Protein AF-A0A2T2YLB8-F1 (afdb_monomer_lite)

Structure (mmCIF, N/CA/C/O backbone):
data_AF-A0A2T2YLB8-F1
#
_entry.id   AF-A0A2T2YLB8-F1
#
loop_
_atom_site.group_PDB
_atom_site.id
_atom_site.type_symbol
_atom_site.label_atom_id
_atom_site.label_alt_id
_atom_site.label_comp_id
_atom_site.label_asym_id
_atom_site.label_entity_id
_atom_site.label_seq_id
_atom_site.pdbx_PDB_ins_code
_atom_site.Cartn_x
_atom_site.Cartn_y
_atom_site.Cartn_z
_atom_site.occupancy
_atom_site.B_iso_or_equiv
_atom_site.auth_seq_id
_atom_site.aut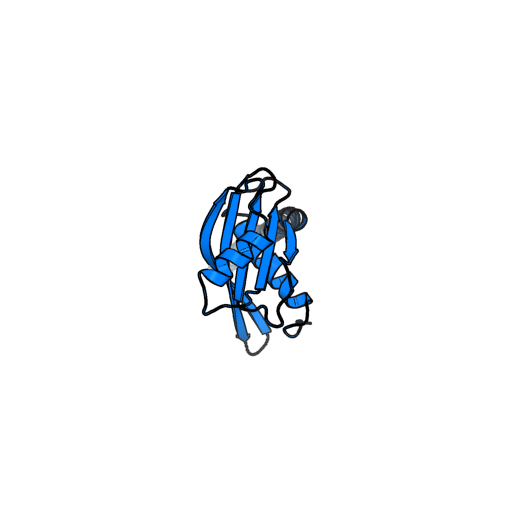h_comp_id
_atom_site.auth_asym_id
_atom_site.auth_atom_id
_atom_site.pdbx_PDB_model_num
ATOM 1 N N . MET A 1 1 ? -38.465 -4.482 36.520 1.00 57.56 1 MET A N 1
ATOM 2 C CA . MET A 1 1 ? -37.411 -3.930 37.393 1.00 57.56 1 MET A CA 1
ATOM 3 C C . MET A 1 1 ? -36.052 -4.389 36.884 1.00 57.56 1 MET A C 1
ATOM 5 O O . MET A 1 1 ? -35.267 -3.507 36.597 1.00 57.56 1 MET A O 1
ATOM 9 N N . ASP A 1 2 ? -35.839 -5.686 36.618 1.00 62.50 2 ASP A N 1
ATOM 10 C CA . ASP A 1 2 ? -34.621 -6.204 35.945 1.00 62.50 2 ASP A CA 1
ATOM 11 C C . ASP A 1 2 ? -34.284 -5.537 34.592 1.00 62.50 2 ASP A C 1
ATOM 13 O O . ASP A 1 2 ? -33.130 -5.213 34.322 1.00 62.50 2 ASP A O 1
ATOM 17 N N . ASP A 1 3 ? -35.285 -5.292 33.740 1.00 69.38 3 ASP A N 1
ATOM 18 C CA . ASP A 1 3 ? -35.047 -4.715 32.403 1.00 69.38 3 ASP A CA 1
ATOM 19 C C . ASP A 1 3 ? -34.476 -3.286 32.440 1.00 69.38 3 ASP A C 1
ATOM 21 O O . ASP A 1 3 ? -33.759 -2.877 31.534 1.00 69.38 3 ASP A O 1
ATOM 25 N N . ASP A 1 4 ? -34.782 -2.517 33.486 1.00 77.88 4 ASP A N 1
ATOM 26 C CA . ASP A 1 4 ? -34.350 -1.117 33.601 1.00 77.88 4 ASP A CA 1
ATOM 27 C C . ASP A 1 4 ? -32.891 -1.024 34.080 1.00 77.88 4 ASP A C 1
ATOM 29 O O . ASP A 1 4 ? -32.119 -0.177 33.635 1.00 77.88 4 ASP A O 1
ATOM 33 N N . GLU A 1 5 ? -32.483 -1.954 34.946 1.00 85.75 5 GLU A N 1
ATOM 34 C CA . GLU A 1 5 ? -31.109 -2.067 35.439 1.00 85.75 5 GLU A CA 1
ATOM 35 C C . GLU A 1 5 ? -30.167 -2.585 34.345 1.00 85.75 5 GLU A C 1
ATOM 37 O O . GLU A 1 5 ? -29.128 -1.982 34.082 1.00 85.75 5 GLU A O 1
ATOM 42 N N . THR A 1 6 ? -30.581 -3.626 33.621 1.00 87.38 6 THR A N 1
ATOM 43 C CA . THR A 1 6 ? -29.814 -4.169 32.488 1.00 87.38 6 THR A CA 1
ATOM 44 C C . THR A 1 6 ? -29.682 -3.176 31.328 1.00 87.38 6 THR A C 1
ATOM 46 O O . THR A 1 6 ? -28.609 -3.070 30.729 1.00 87.38 6 THR A O 1
ATOM 49 N N . MET A 1 7 ? -30.731 -2.402 31.019 1.00 91.38 7 MET A N 1
ATOM 50 C CA . MET A 1 7 ? -30.664 -1.353 29.994 1.00 91.38 7 MET A CA 1
ATOM 51 C C . MET A 1 7 ? -29.679 -0.241 30.380 1.00 91.38 7 MET A C 1
ATOM 53 O O . MET A 1 7 ? -28.941 0.255 29.527 1.00 91.38 7 MET A O 1
ATOM 57 N N . LYS A 1 8 ? -29.622 0.110 31.667 1.00 92.94 8 LYS A N 1
ATOM 58 C CA . LYS A 1 8 ? -28.693 1.112 32.190 1.00 92.94 8 LYS A CA 1
ATOM 59 C C . LYS A 1 8 ? -27.238 0.639 32.153 1.00 92.94 8 LYS A C 1
ATOM 61 O O . LYS A 1 8 ? -26.368 1.397 31.741 1.00 92.94 8 LYS A O 1
ATOM 66 N N . GLU A 1 9 ? -26.973 -0.622 32.495 1.00 93.75 9 GLU A N 1
ATOM 67 C CA . GLU A 1 9 ? -25.631 -1.206 32.361 1.00 93.75 9 GLU A CA 1
ATOM 68 C C . GLU A 1 9 ? -25.146 -1.211 30.903 1.00 93.75 9 GLU A C 1
ATOM 70 O O . GLU A 1 9 ? -23.988 -0.896 30.624 1.00 93.75 9 GLU A O 1
ATOM 75 N N . LEU A 1 10 ? -26.031 -1.527 29.952 1.00 94.06 10 LEU A N 1
ATOM 76 C CA . LEU A 1 10 ? -25.730 -1.447 28.519 1.00 94.06 10 LEU A CA 1
ATOM 77 C C . LEU A 1 10 ? -25.389 -0.018 28.085 1.00 94.06 10 LEU A C 1
ATOM 79 O O . LEU A 1 10 ? -24.432 0.176 27.332 1.00 94.06 10 LEU A O 1
ATOM 83 N N . GLU A 1 11 ? -26.147 0.974 28.552 1.00 94.88 11 GLU A N 1
ATOM 84 C CA . GLU A 1 11 ? -25.885 2.385 28.261 1.00 94.88 11 GLU A CA 1
ATOM 85 C C . GLU A 1 11 ? -24.530 2.833 28.827 1.00 94.88 11 GLU A C 1
ATOM 87 O O . GLU A 1 11 ? -23.737 3.427 28.095 1.00 94.88 11 GLU A O 1
ATOM 92 N N . ASP A 1 12 ? -24.204 2.445 30.063 1.00 95.75 12 ASP A N 1
ATOM 93 C CA . ASP A 1 12 ? -22.915 2.734 30.698 1.00 95.75 12 ASP A CA 1
ATOM 94 C C . ASP A 1 12 ? -21.742 2.094 29.926 1.00 95.75 12 ASP A C 1
ATOM 96 O O . ASP A 1 12 ? -20.717 2.743 29.685 1.00 95.75 12 ASP A O 1
ATOM 100 N N . ILE A 1 13 ? -21.894 0.844 29.463 1.00 96.31 13 ILE A N 1
ATOM 101 C CA . ILE A 1 13 ? -20.892 0.160 28.626 1.00 96.31 13 ILE A CA 1
ATOM 102 C C . ILE A 1 13 ? -20.697 0.902 27.302 1.00 96.31 13 ILE A C 1
ATOM 104 O O . ILE A 1 13 ? -19.558 1.122 26.880 1.00 96.31 13 ILE A O 1
ATOM 108 N N . ILE A 1 14 ? -21.786 1.291 26.634 1.00 95.25 14 ILE A N 1
ATOM 109 C CA . ILE A 1 14 ? -21.723 2.013 25.358 1.00 95.25 14 ILE A CA 1
ATOM 110 C C . ILE A 1 14 ? -21.069 3.380 25.560 1.00 95.25 14 ILE A C 1
ATOM 112 O O . ILE A 1 14 ? -20.179 3.744 24.791 1.00 95.25 14 ILE A O 1
ATOM 116 N N . GLN A 1 15 ? -21.461 4.121 26.596 1.00 96.31 15 GLN A N 1
ATOM 117 C CA . GLN A 1 15 ? -20.930 5.448 26.886 1.00 96.31 15 GLN A CA 1
ATOM 118 C C . GLN A 1 15 ? -19.439 5.403 27.237 1.00 96.31 15 GLN A C 1
ATOM 120 O O . GLN A 1 15 ? -18.691 6.300 26.845 1.00 96.31 15 GLN A O 1
ATOM 125 N N . PHE A 1 16 ? -18.986 4.340 27.904 1.00 96.31 16 PHE A N 1
ATOM 126 C CA . PHE A 1 16 ? -17.568 4.087 28.145 1.00 96.31 16 PHE A CA 1
ATOM 127 C C . PHE A 1 16 ? -16.810 3.700 26.863 1.00 96.31 16 PHE A C 1
ATOM 129 O O . PHE A 1 16 ? -15.729 4.227 26.595 1.00 96.31 16 PHE A O 1
ATOM 136 N N . ALA A 1 17 ? -17.356 2.789 26.054 1.00 97.44 17 ALA A N 1
ATOM 137 C CA . ALA A 1 17 ? -16.652 2.213 24.908 1.00 97.44 17 ALA A CA 1
ATOM 138 C C . ALA A 1 17 ? -16.634 3.125 23.668 1.00 97.44 17 ALA A C 1
ATOM 140 O O . ALA A 1 17 ? -15.642 3.151 22.937 1.00 97.44 17 ALA A O 1
ATOM 141 N N . ALA A 1 18 ? -17.698 3.894 23.424 1.00 96.81 18 ALA A N 1
ATOM 142 C CA . ALA A 1 18 ? -17.825 4.780 22.267 1.00 96.81 18 ALA A CA 1
ATOM 143 C C . ALA A 1 18 ? -16.639 5.754 22.084 1.00 96.81 18 ALA A C 1
ATOM 145 O O . ALA A 1 18 ? -16.067 5.775 20.986 1.00 96.81 18 ALA A O 1
ATOM 146 N N . PRO A 1 19 ? -16.199 6.524 23.105 1.00 96.69 19 PRO A N 1
ATOM 147 C CA . PRO A 1 19 ? -15.043 7.408 22.952 1.00 96.69 19 PRO A CA 1
ATOM 148 C C . PRO A 1 19 ? -13.740 6.636 22.699 1.00 96.69 19 PRO A C 1
ATOM 150 O O . PRO A 1 19 ? -12.915 7.091 21.906 1.00 96.69 19 PRO A O 1
ATOM 153 N N . LEU A 1 20 ? -13.567 5.450 23.297 1.00 97.31 20 LEU A N 1
ATOM 154 C CA . LEU A 1 20 ? -12.386 4.605 23.081 1.00 97.31 20 LEU A CA 1
ATOM 155 C C . LEU A 1 20 ? -12.307 4.102 21.635 1.00 97.31 20 LEU A C 1
ATOM 157 O O . LEU A 1 20 ? -11.237 4.134 21.026 1.00 97.31 20 LEU A O 1
ATOM 161 N N . PHE A 1 21 ? -13.437 3.690 21.053 1.00 96.44 21 PHE A N 1
ATOM 162 C CA . PHE A 1 21 ? -13.492 3.303 19.644 1.00 96.44 21 PHE A CA 1
ATOM 163 C C . PHE A 1 21 ? -13.183 4.476 18.715 1.00 96.44 21 PHE A C 1
ATOM 165 O O . PHE A 1 21 ? -12.401 4.307 17.780 1.00 96.44 21 PHE A O 1
ATOM 172 N N . SER A 1 22 ? -13.736 5.663 18.985 1.00 96.25 22 SER A N 1
ATOM 173 C CA . SER A 1 22 ? -13.428 6.862 18.195 1.00 96.25 22 SER A CA 1
ATOM 174 C C . SER A 1 22 ? -11.932 7.175 18.232 1.00 96.25 22 SER A C 1
ATOM 176 O O . SER A 1 22 ? -11.307 7.325 17.184 1.00 96.25 22 SER A O 1
ATOM 178 N N . GLN A 1 23 ? -11.331 7.177 19.426 1.00 97.12 23 GLN A N 1
ATOM 179 C CA . GLN A 1 23 ? -9.904 7.437 19.597 1.00 97.12 23 GLN A CA 1
ATOM 180 C C . GLN A 1 23 ? -9.034 6.398 18.878 1.00 97.12 23 GLN A C 1
ATOM 182 O O . GLN A 1 23 ? -8.042 6.754 18.236 1.00 97.12 23 GLN A O 1
ATOM 187 N N . ALA A 1 24 ? -9.398 5.116 18.954 1.00 96.19 24 ALA A N 1
ATOM 188 C CA . ALA A 1 24 ? -8.678 4.047 18.268 1.00 96.19 24 ALA A CA 1
ATOM 189 C C . ALA A 1 24 ? -8.755 4.196 16.740 1.00 96.19 24 ALA A C 1
ATOM 191 O O . ALA A 1 24 ? -7.747 4.025 16.050 1.00 96.19 24 ALA A O 1
ATOM 192 N N . VAL A 1 25 ? -9.926 4.559 16.207 1.00 96.44 25 VAL A N 1
ATOM 193 C CA . VAL A 1 25 ? -10.117 4.835 14.776 1.00 96.44 25 VAL A CA 1
ATOM 194 C C . VAL A 1 25 ? -9.270 6.024 14.332 1.00 96.44 25 VAL A C 1
ATOM 196 O O . VAL A 1 25 ? -8.596 5.934 13.306 1.00 96.44 25 VAL A O 1
ATOM 199 N N . ASP A 1 26 ? -9.262 7.116 15.093 1.00 96.56 26 ASP A N 1
ATOM 200 C CA . ASP A 1 26 ? -8.497 8.314 14.742 1.00 96.56 26 ASP A CA 1
ATOM 201 C C . ASP A 1 26 ? -6.987 8.066 14.812 1.00 96.56 26 ASP A C 1
ATOM 203 O O . ASP A 1 26 ? -6.270 8.377 13.860 1.00 96.56 26 ASP A O 1
ATOM 207 N N . THR A 1 27 ? -6.520 7.358 15.842 1.00 96.12 27 THR A N 1
ATOM 208 C CA . THR A 1 27 ? -5.127 6.887 15.929 1.00 96.12 27 THR A CA 1
ATOM 209 C C . THR A 1 27 ? -4.762 6.012 14.723 1.00 96.12 27 THR A C 1
ATOM 211 O O . THR A 1 27 ? -3.709 6.177 14.105 1.00 96.12 27 THR A O 1
ATOM 214 N N . GLY A 1 28 ? -5.654 5.098 14.329 1.00 93.50 28 GLY A N 1
ATOM 215 C CA . GLY A 1 28 ? -5.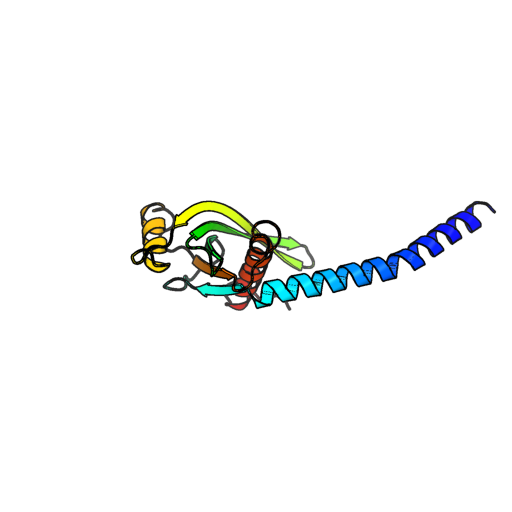473 4.257 13.146 1.00 93.50 28 GLY A CA 1
ATOM 216 C C . GLY A 1 28 ? -5.358 5.066 11.850 1.00 93.50 28 GLY A C 1
ATOM 217 O O . GLY A 1 28 ? -4.500 4.765 11.015 1.00 93.50 28 GLY A O 1
ATOM 218 N N . LYS A 1 29 ? -6.170 6.121 11.687 1.00 94.44 29 LYS A N 1
ATOM 219 C CA . LYS A 1 29 ? -6.072 7.050 10.547 1.00 94.44 29 LYS A CA 1
ATOM 220 C C . LYS A 1 29 ? -4.732 7.778 10.537 1.00 94.44 29 LYS A C 1
ATOM 222 O O . LYS A 1 29 ? -4.130 7.906 9.476 1.00 94.44 29 LYS A O 1
ATOM 227 N N . GLU A 1 30 ? -4.241 8.233 11.685 1.00 95.62 30 GLU A N 1
ATOM 228 C CA . GLU A 1 30 ? -2.944 8.912 11.779 1.00 95.62 30 GLU A CA 1
ATOM 229 C C . GLU A 1 30 ? -1.779 7.997 11.393 1.00 95.62 30 GLU A C 1
ATOM 231 O O . GLU A 1 30 ? -0.912 8.398 10.608 1.00 95.62 30 GLU A O 1
ATOM 236 N N . ILE A 1 31 ? -1.783 6.751 11.879 1.00 93.25 31 ILE A N 1
ATOM 237 C CA . ILE A 1 31 ? -0.794 5.732 11.503 1.00 93.25 31 ILE A CA 1
ATOM 238 C C . ILE A 1 31 ? -0.862 5.475 9.994 1.00 93.25 31 ILE A C 1
ATOM 240 O O . ILE A 1 31 ? 0.163 5.542 9.313 1.00 93.25 31 ILE A O 1
ATOM 244 N N . TYR A 1 32 ? -2.065 5.252 9.455 1.00 94.25 32 TYR A N 1
ATOM 245 C CA . TYR A 1 32 ? -2.282 5.060 8.020 1.00 94.25 32 TYR A CA 1
ATOM 246 C C . TYR A 1 32 ? -1.726 6.236 7.203 1.00 94.25 32 TYR A C 1
ATOM 248 O O . TYR A 1 32 ? -0.915 6.030 6.301 1.00 94.25 32 TYR A O 1
ATOM 256 N N . ASN A 1 33 ? -2.107 7.469 7.550 1.00 94.62 33 ASN A N 1
ATOM 257 C CA . ASN A 1 33 ? -1.683 8.690 6.860 1.00 94.62 33 ASN A CA 1
ATOM 258 C C . ASN A 1 33 ? -0.166 8.884 6.940 1.00 94.62 33 ASN A C 1
ATOM 260 O O . ASN A 1 33 ? 0.456 9.437 6.035 1.00 94.62 33 ASN A O 1
ATOM 264 N N . THR A 1 34 ? 0.452 8.457 8.037 1.00 95.88 34 THR A N 1
ATOM 265 C CA . THR A 1 34 ? 1.904 8.510 8.198 1.00 95.88 34 THR A CA 1
ATOM 266 C C . THR A 1 34 ? 2.599 7.561 7.236 1.00 95.88 34 THR A C 1
ATOM 268 O O . THR A 1 34 ? 3.543 7.983 6.575 1.00 95.88 34 THR A O 1
ATOM 271 N N . VAL A 1 35 ? 2.123 6.324 7.086 1.00 95.94 35 VAL A N 1
ATOM 272 C CA . VAL A 1 35 ? 2.697 5.394 6.102 1.00 95.94 35 VAL A CA 1
ATOM 273 C C . VAL A 1 35 ? 2.430 5.874 4.676 1.00 95.94 35 VAL A C 1
ATOM 275 O O . VAL A 1 35 ? 3.367 5.936 3.886 1.00 95.94 35 VAL A O 1
ATOM 278 N N . GLU A 1 36 ? 1.193 6.275 4.358 1.00 95.75 36 GLU A N 1
ATOM 279 C CA . GLU A 1 36 ? 0.797 6.740 3.018 1.00 95.75 36 GLU A CA 1
ATOM 280 C C . GLU A 1 36 ? 1.671 7.907 2.534 1.00 95.75 36 GLU A C 1
ATOM 282 O O . GLU A 1 36 ? 2.131 7.887 1.398 1.00 95.75 36 GLU A O 1
ATOM 287 N N . ARG A 1 37 ? 1.998 8.869 3.410 1.00 96.31 37 ARG A N 1
ATOM 288 C CA . ARG A 1 37 ? 2.888 10.003 3.088 1.00 96.31 37 ARG A CA 1
ATOM 289 C C . ARG A 1 37 ? 4.320 9.608 2.718 1.00 96.31 37 ARG A C 1
ATOM 291 O O . ARG A 1 37 ? 5.027 10.410 2.118 1.00 96.31 37 ARG A O 1
ATOM 298 N N . HIS A 1 38 ? 4.756 8.404 3.081 1.00 96.31 38 HIS A N 1
ATOM 299 C CA . HIS A 1 38 ? 6.079 7.880 2.742 1.00 96.31 38 HIS A CA 1
ATOM 300 C C . HIS A 1 38 ? 6.048 6.884 1.577 1.00 96.31 38 HIS A C 1
ATOM 302 O O . HIS A 1 38 ? 7.089 6.302 1.264 1.00 96.31 38 HIS A O 1
ATOM 308 N N . LEU A 1 39 ? 4.887 6.665 0.952 1.00 96.31 39 LEU A N 1
ATOM 309 C CA . LEU A 1 39 ? 4.771 5.893 -0.279 1.00 96.31 39 LEU A C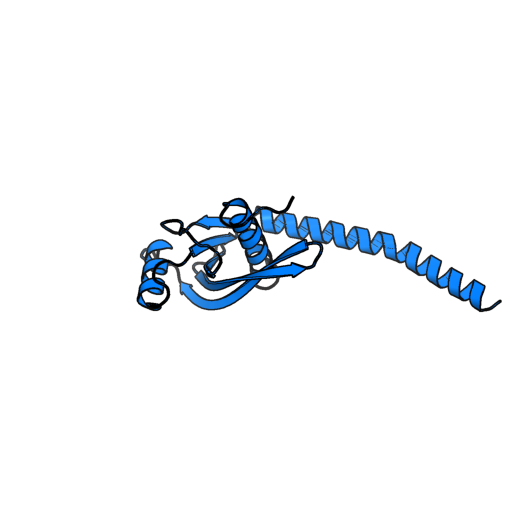A 1
ATOM 310 C C . LEU A 1 39 ? 4.735 6.843 -1.473 1.00 96.31 39 LEU A C 1
ATOM 312 O O . LEU A 1 39 ? 3.892 7.733 -1.554 1.00 96.31 39 LEU A O 1
ATOM 316 N N . GLU A 1 40 ? 5.630 6.624 -2.427 1.00 95.44 40 GLU A N 1
ATOM 317 C CA . GLU A 1 40 ? 5.667 7.371 -3.681 1.00 95.44 40 GLU A CA 1
ATOM 318 C C . GLU A 1 40 ? 5.240 6.472 -4.837 1.00 95.44 40 GLU A C 1
ATOM 320 O O . GLU A 1 40 ? 5.779 5.377 -4.986 1.00 95.44 40 GLU A O 1
ATOM 325 N N . ILE A 1 41 ? 4.287 6.935 -5.650 1.00 94.19 41 ILE A N 1
ATOM 326 C CA . ILE A 1 41 ? 3.829 6.223 -6.848 1.00 94.19 41 ILE A CA 1
ATOM 327 C C . ILE A 1 41 ? 4.511 6.807 -8.081 1.00 94.19 41 ILE A C 1
ATOM 329 O O . ILE A 1 41 ? 4.433 8.008 -8.329 1.00 94.19 41 ILE A O 1
ATOM 333 N N . ILE A 1 42 ? 5.122 5.936 -8.880 1.00 91.81 42 ILE A N 1
ATOM 334 C CA . ILE A 1 42 ? 5.852 6.280 -10.096 1.00 91.81 42 ILE A CA 1
ATOM 335 C C . ILE A 1 42 ? 5.276 5.450 -11.255 1.00 91.81 42 ILE A C 1
ATOM 337 O O . ILE A 1 42 ? 5.320 4.217 -11.203 1.00 91.81 42 ILE A O 1
ATOM 341 N N . PRO A 1 43 ? 4.717 6.070 -12.309 1.00 89.81 43 PRO A N 1
ATOM 342 C CA . PRO A 1 43 ? 4.326 5.341 -13.511 1.00 89.81 43 PRO A CA 1
ATOM 343 C C . PRO A 1 43 ? 5.571 4.826 -14.245 1.00 89.81 43 PRO A C 1
ATOM 345 O O . PRO A 1 43 ? 6.541 5.560 -14.426 1.00 89.81 43 PRO A O 1
ATOM 348 N N . VAL A 1 44 ? 5.547 3.565 -14.684 1.00 87.88 44 VAL A N 1
ATOM 349 C CA . VAL A 1 44 ? 6.682 2.937 -15.377 1.00 87.88 44 VAL A CA 1
ATOM 350 C C . VAL A 1 44 ? 6.448 2.931 -16.885 1.00 87.88 44 VAL A C 1
ATOM 352 O O . VAL A 1 44 ? 5.565 2.230 -17.403 1.00 87.88 44 VAL A O 1
ATOM 355 N N . GLY A 1 45 ? 7.300 3.660 -17.606 1.00 79.19 45 GLY A N 1
ATOM 356 C CA . GLY A 1 45 ? 7.245 3.792 -19.060 1.00 79.19 45 GLY A CA 1
ATOM 357 C C . GLY A 1 45 ? 6.024 4.580 -19.541 1.00 79.19 45 GLY A C 1
ATOM 358 O O . GLY A 1 45 ? 5.592 5.537 -18.906 1.00 79.19 45 GLY A O 1
ATOM 359 N N . ILE A 1 46 ? 5.471 4.185 -20.691 1.00 73.88 46 ILE A N 1
ATOM 360 C CA . ILE A 1 46 ? 4.306 4.859 -21.277 1.00 73.88 46 ILE A CA 1
ATOM 361 C C . ILE A 1 46 ? 3.043 4.476 -20.501 1.00 73.88 46 ILE A C 1
ATOM 363 O O . ILE A 1 46 ? 2.773 3.291 -20.279 1.00 73.88 46 ILE A O 1
ATOM 367 N N . THR A 1 47 ? 2.264 5.490 -20.136 1.00 68.25 47 THR A N 1
ATOM 368 C CA . THR A 1 47 ? 0.945 5.358 -19.518 1.00 68.25 47 THR A CA 1
ATOM 369 C C . THR A 1 47 ? -0.045 4.736 -20.515 1.00 68.25 47 THR A C 1
ATOM 371 O O . THR A 1 47 ? -0.294 5.332 -21.565 1.00 68.25 47 THR A O 1
ATOM 374 N N . PRO A 1 48 ? -0.610 3.546 -20.245 1.00 69.50 48 PRO A N 1
ATOM 375 C CA . PRO A 1 48 ? -1.598 2.936 -21.132 1.00 69.50 48 PRO A CA 1
ATOM 376 C C . PRO A 1 48 ? -2.956 3.645 -21.072 1.00 69.50 48 PRO A C 1
ATOM 378 O O . PRO A 1 48 ? -3.250 4.399 -20.153 1.00 69.50 48 PRO A O 1
ATOM 381 N N . ILE A 1 49 ? -3.807 3.348 -22.057 1.00 69.75 49 ILE A N 1
ATOM 382 C CA . ILE A 1 49 ? -5.178 3.879 -22.172 1.00 69.75 49 ILE A CA 1
ATOM 383 C C . ILE A 1 49 ? -6.123 3.228 -21.133 1.00 69.75 49 ILE A C 1
ATOM 385 O O . ILE A 1 49 ? -7.193 3.751 -20.841 1.00 69.75 49 ILE A O 1
ATOM 389 N N . TYR A 1 50 ? -5.727 2.088 -20.555 1.00 77.44 50 TYR A N 1
ATOM 390 C CA . TYR A 1 50 ? -6.511 1.302 -19.602 1.00 77.44 50 TYR A CA 1
ATOM 391 C C . TYR A 1 50 ? -5.676 0.923 -18.379 1.00 77.44 50 TYR A C 1
ATOM 393 O O . TYR A 1 50 ? -4.528 0.505 -18.523 1.00 77.44 50 TYR A O 1
ATOM 401 N N . PHE A 1 51 ? -6.269 1.026 -17.185 1.00 84.75 51 PHE A N 1
ATOM 402 C CA . PHE A 1 51 ? -5.560 0.837 -15.914 1.00 84.75 51 PHE A CA 1
ATOM 403 C C . PHE A 1 51 ? -6.113 -0.273 -15.021 1.00 84.75 51 PHE A C 1
ATOM 405 O O . PHE A 1 51 ? -5.581 -0.463 -13.927 1.00 84.75 51 PHE A O 1
ATOM 412 N N . ASN A 1 52 ? -7.168 -0.994 -15.416 1.00 86.19 52 ASN A N 1
ATOM 413 C CA . ASN A 1 52 ? -7.823 -1.910 -14.474 1.00 86.19 52 ASN A CA 1
ATOM 414 C C . ASN A 1 52 ? -7.035 -3.199 -14.239 1.00 86.19 52 ASN A C 1
ATOM 416 O O . ASN A 1 52 ? -7.412 -3.968 -13.367 1.00 86.19 52 ASN A O 1
ATOM 420 N N . GLU A 1 53 ? -5.979 -3.475 -14.991 1.00 88.56 53 GLU A N 1
ATOM 421 C CA . GLU A 1 53 ? -5.074 -4.584 -14.704 1.00 88.56 53 GLU A CA 1
ATOM 422 C C . GLU A 1 53 ? -3.668 -4.279 -15.205 1.00 88.56 53 GLU A C 1
ATOM 424 O O . GLU A 1 53 ? -3.473 -3.511 -16.151 1.00 88.56 53 GLU A O 1
ATOM 429 N N . GLY A 1 54 ? -2.689 -4.878 -14.537 1.00 90.81 54 GLY A N 1
ATOM 430 C CA . GLY A 1 54 ? -1.285 -4.724 -14.871 1.00 90.81 54 GLY A CA 1
ATOM 431 C C . GLY A 1 54 ? -0.370 -5.097 -13.722 1.00 90.81 54 GLY A C 1
ATOM 432 O O . GLY A 1 54 ? -0.670 -6.014 -12.961 1.00 90.81 54 GLY A O 1
ATOM 433 N N . TYR A 1 55 ? 0.764 -4.414 -13.615 1.00 92.50 55 TYR A N 1
ATOM 434 C CA . TYR A 1 55 ? 1.806 -4.748 -12.653 1.00 92.50 55 TYR A CA 1
ATOM 435 C C . TYR A 1 55 ? 2.002 -3.645 -11.616 1.00 92.50 55 TYR A C 1
ATOM 437 O O . TYR A 1 55 ? 2.101 -2.461 -11.934 1.00 92.50 55 TYR A O 1
ATOM 445 N N . LEU A 1 56 ? 2.088 -4.061 -10.361 1.00 94.75 56 LEU A N 1
ATOM 446 C CA . LEU A 1 56 ? 2.488 -3.242 -9.234 1.00 94.75 56 LEU A CA 1
ATOM 447 C C . LEU A 1 56 ? 3.876 -3.709 -8.797 1.00 94.75 56 LEU A C 1
ATOM 449 O O . LEU A 1 56 ? 4.044 -4.841 -8.341 1.00 94.75 56 LEU A O 1
ATOM 453 N N . PHE A 1 57 ? 4.866 -2.836 -8.940 1.00 95.00 57 PHE A N 1
ATOM 454 C CA . PHE A 1 57 ? 6.196 -3.035 -8.382 1.00 95.00 57 PHE A CA 1
ATOM 455 C C . PHE A 1 57 ? 6.227 -2.407 -6.993 1.00 95.00 57 PHE A C 1
ATOM 457 O O . PHE A 1 57 ? 5.963 -1.219 -6.845 1.00 95.00 57 PHE A O 1
ATOM 464 N N . LEU A 1 58 ? 6.515 -3.203 -5.968 1.00 95.62 58 LEU A N 1
ATOM 465 C CA . LEU A 1 58 ? 6.634 -2.737 -4.593 1.00 95.62 58 LEU A CA 1
ATOM 466 C C . LEU A 1 58 ? 8.072 -2.808 -4.125 1.00 95.62 58 LEU A C 1
ATOM 468 O O . LEU A 1 58 ? 8.718 -3.855 -4.210 1.00 95.62 58 LEU A O 1
ATOM 472 N N . GLU A 1 59 ? 8.549 -1.683 -3.611 1.00 93.50 59 GLU A N 1
ATOM 473 C CA . GLU A 1 59 ? 9.953 -1.501 -3.290 1.00 93.50 59 GLU A CA 1
ATOM 474 C C . GLU A 1 59 ? 10.117 -0.792 -1.958 1.00 93.50 59 GLU A C 1
ATOM 476 O O . GLU A 1 59 ? 9.465 0.209 -1.671 1.00 93.50 59 GLU A O 1
ATOM 481 N N . GLU A 1 60 ? 11.059 -1.276 -1.162 1.00 93.31 60 GLU A N 1
ATOM 482 C CA . GLU A 1 60 ? 11.570 -0.539 -0.016 1.00 93.31 60 GLU A CA 1
ATOM 483 C C . GLU A 1 60 ? 12.872 0.147 -0.422 1.00 93.31 60 GLU A C 1
ATOM 485 O O . GLU A 1 60 ? 13.745 -0.489 -1.014 1.00 93.31 60 GLU A O 1
ATOM 490 N N . PHE A 1 61 ? 13.032 1.434 -0.108 1.00 87.62 61 PHE A N 1
ATOM 491 C CA . PHE A 1 61 ? 14.175 2.229 -0.579 1.00 87.62 61 PHE A CA 1
ATOM 492 C C . PHE A 1 61 ? 15.550 1.653 -0.175 1.00 87.62 61 PHE A C 1
ATOM 494 O O . PHE A 1 61 ? 16.511 1.751 -0.928 1.00 87.62 61 PHE A O 1
ATOM 501 N N . TRP A 1 62 ? 15.644 1.020 0.996 1.00 85.75 62 TRP A N 1
ATOM 502 C CA . TRP A 1 62 ? 16.859 0.357 1.518 1.00 85.75 62 TRP A CA 1
ATOM 503 C C . TRP A 1 62 ? 17.031 -1.080 1.049 1.00 85.75 62 TRP A C 1
ATOM 505 O O . TRP A 1 62 ? 18.117 -1.635 1.203 1.00 85.75 62 TRP A O 1
ATOM 515 N N . SER A 1 63 ? 15.970 -1.711 0.555 1.00 85.81 63 SER A N 1
ATOM 516 C CA . SER A 1 63 ? 16.085 -3.051 -0.002 1.00 85.81 63 SER A CA 1
ATOM 517 C C . SER A 1 63 ? 16.683 -2.952 -1.400 1.00 85.81 63 SER A C 1
ATOM 519 O O . SER A 1 63 ? 16.484 -1.964 -2.093 1.00 85.81 63 SER A O 1
ATOM 521 N N . GLN A 1 64 ? 17.389 -3.973 -1.865 1.00 85.19 64 GLN A N 1
ATOM 522 C CA . GLN A 1 64 ? 17.722 -4.098 -3.286 1.00 85.19 64 GLN A CA 1
ATOM 523 C C . GLN A 1 64 ? 16.727 -5.018 -3.989 1.00 85.19 64 GLN A C 1
ATOM 525 O O . GLN A 1 64 ? 17.083 -5.665 -4.957 1.00 85.19 64 GLN A O 1
ATOM 530 N N . GLU A 1 65 ? 15.488 -5.107 -3.514 1.00 91.25 65 GLU A N 1
ATOM 531 C CA . GLU A 1 65 ? 14.480 -6.002 -4.079 1.00 91.25 65 GLU A CA 1
ATOM 532 C C . GLU A 1 65 ? 13.283 -5.229 -4.626 1.00 91.25 65 GLU A C 1
ATOM 534 O O . GLU A 1 65 ? 12.819 -4.258 -4.023 1.00 91.25 65 GLU A O 1
ATOM 539 N N . THR A 1 66 ? 12.773 -5.712 -5.754 1.00 92.69 66 THR A N 1
ATOM 540 C CA . THR A 1 66 ? 11.505 -5.300 -6.343 1.00 92.69 66 THR A CA 1
ATOM 541 C C . THR A 1 66 ? 10.559 -6.485 -6.279 1.00 92.69 66 THR A C 1
ATOM 543 O O . THR A 1 66 ? 10.798 -7.523 -6.900 1.00 92.69 66 THR A O 1
ATOM 546 N N . LYS A 1 67 ? 9.477 -6.340 -5.518 1.00 95.06 67 LYS A N 1
ATOM 547 C CA . LYS A 1 67 ? 8.415 -7.344 -5.447 1.00 95.06 67 LYS A CA 1
ATOM 548 C C . LYS A 1 67 ? 7.383 -7.036 -6.519 1.00 95.06 67 LYS A C 1
ATOM 550 O O . LYS A 1 67 ? 6.829 -5.940 -6.555 1.00 95.06 67 LYS A O 1
ATOM 555 N N . ILE A 1 68 ? 7.137 -7.997 -7.393 1.00 94.38 68 ILE A N 1
ATOM 556 C CA . ILE A 1 68 ? 6.275 -7.846 -8.559 1.00 94.38 68 ILE A CA 1
ATOM 557 C C . ILE A 1 68 ? 4.932 -8.485 -8.247 1.00 94.38 68 ILE A C 1
ATOM 559 O O . ILE A 1 68 ? 4.852 -9.671 -7.928 1.00 94.38 68 ILE A O 1
ATOM 563 N N . TYR A 1 69 ? 3.873 -7.698 -8.377 1.00 95.00 69 TYR A N 1
ATOM 564 C CA . TYR A 1 69 ? 2.504 -8.164 -8.245 1.00 95.00 69 TYR A CA 1
ATOM 565 C C . TYR A 1 69 ? 1.756 -7.931 -9.548 1.00 95.00 69 TYR A C 1
ATOM 567 O O . TYR A 1 69 ? 1.812 -6.839 -10.107 1.00 95.00 69 TYR A O 1
ATOM 575 N N . PHE A 1 70 ? 0.993 -8.920 -9.998 1.00 92.88 70 PHE A N 1
ATOM 576 C CA . PHE A 1 70 ? -0.121 -8.651 -10.898 1.00 92.88 70 PHE A CA 1
ATOM 577 C C . PHE A 1 70 ? -1.240 -8.011 -10.086 1.00 92.88 70 PHE A C 1
ATOM 579 O O . PHE A 1 70 ? -1.529 -8.479 -8.983 1.00 92.88 70 PHE A O 1
ATOM 586 N N . TYR A 1 71 ? -1.883 -6.973 -10.608 1.00 93.38 71 TYR A N 1
ATOM 587 C CA . TYR A 1 71 ? -3.061 -6.388 -9.991 1.00 93.38 71 TYR A CA 1
ATOM 588 C C . TYR A 1 71 ? -4.251 -6.376 -10.943 1.00 93.38 71 TYR A C 1
ATOM 590 O O . TYR A 1 71 ? -4.099 -6.256 -12.157 1.00 93.38 71 TYR A O 1
ATOM 598 N N . LYS A 1 72 ? -5.449 -6.442 -10.358 1.00 91.44 72 LYS A N 1
ATOM 599 C CA . LYS A 1 72 ? -6.722 -6.276 -11.055 1.00 91.44 72 LYS A CA 1
ATOM 600 C C . LYS A 1 72 ? -7.689 -5.446 -10.218 1.00 91.44 72 LYS A C 1
ATOM 602 O O . LYS A 1 72 ? -7.980 -5.779 -9.069 1.00 91.44 72 LYS A O 1
ATOM 607 N N . ILE A 1 73 ? -8.187 -4.362 -10.794 1.00 89.69 73 ILE A N 1
ATOM 608 C CA . ILE A 1 73 ? -9.217 -3.501 -10.225 1.00 89.69 73 ILE A CA 1
ATOM 609 C C . ILE A 1 73 ? -10.566 -4.178 -10.421 1.00 89.69 73 ILE A C 1
ATOM 611 O O . ILE A 1 73 ? -10.935 -4.566 -11.528 1.00 89.69 73 ILE A O 1
ATOM 615 N N . THR A 1 74 ? -11.310 -4.307 -9.331 1.00 86.38 74 THR A N 1
ATOM 616 C CA . THR A 1 74 ? -12.681 -4.815 -9.344 1.00 86.38 74 THR A CA 1
ATOM 617 C C . THR A 1 74 ? -13.620 -3.673 -9.006 1.00 86.38 74 THR A C 1
ATOM 619 O O . THR A 1 74 ? -13.413 -2.968 -8.019 1.00 86.38 74 THR A O 1
ATOM 622 N N . ILE A 1 75 ? -14.640 -3.475 -9.834 1.00 79.81 75 ILE A N 1
ATOM 623 C CA . ILE A 1 75 ? -15.652 -2.442 -9.627 1.00 79.81 75 ILE A CA 1
ATOM 624 C C . ILE A 1 75 ? -16.900 -3.122 -9.077 1.00 79.81 75 ILE A C 1
ATOM 626 O O . ILE A 1 75 ? -17.499 -3.958 -9.750 1.00 79.81 75 ILE A O 1
ATOM 630 N N . PHE A 1 76 ? -17.296 -2.741 -7.870 1.00 73.50 76 PHE A N 1
ATOM 631 C CA . PHE A 1 76 ? -18.541 -3.165 -7.249 1.00 73.50 76 PHE A CA 1
ATOM 632 C C . PHE A 1 76 ? -19.521 -1.997 -7.300 1.00 73.50 76 PHE A C 1
ATOM 634 O O . PHE A 1 76 ? -19.205 -0.900 -6.842 1.00 73.50 76 PHE A O 1
ATOM 641 N N . LYS A 1 77 ? -20.705 -2.221 -7.869 1.00 63.16 77 LYS A N 1
ATOM 642 C CA . LYS A 1 77 ? -21.799 -1.248 -7.836 1.00 63.16 77 LYS A CA 1
ATOM 643 C C . LYS A 1 77 ? -22.817 -1.694 -6.797 1.00 63.16 77 LYS A C 1
ATOM 645 O O . LYS A 1 77 ? -23.374 -2.780 -6.922 1.00 63.16 77 LYS A O 1
ATOM 650 N N . ASN A 1 78 ? -23.048 -0.858 -5.795 1.00 61.81 78 ASN A N 1
ATOM 651 C CA . ASN A 1 78 ? -24.255 -0.894 -4.979 1.00 61.81 78 ASN A CA 1
ATOM 652 C C . ASN A 1 78 ? -25.223 0.187 -5.500 1.00 61.81 78 ASN A C 1
ATOM 654 O O . ASN A 1 78 ? -24.796 1.114 -6.185 1.00 61.81 78 ASN A O 1
ATOM 658 N N . ASN A 1 79 ? -26.511 0.099 -5.163 1.00 64.31 79 ASN A N 1
ATOM 659 C CA . ASN A 1 79 ? -27.545 1.060 -5.574 1.00 64.31 79 ASN A CA 1
ATOM 660 C C . ASN A 1 79 ? -27.261 2.507 -5.125 1.00 64.31 79 ASN A C 1
ATOM 662 O O . ASN A 1 79 ? -27.877 3.428 -5.650 1.00 64.31 79 ASN A O 1
ATOM 666 N N . TYR A 1 80 ? -26.338 2.694 -4.176 1.00 59.09 80 TYR A N 1
ATOM 667 C CA . TYR A 1 80 ? -25.977 3.992 -3.606 1.00 59.09 80 TYR A CA 1
ATOM 668 C C . TYR A 1 80 ? -24.514 4.397 -3.854 1.00 59.09 80 TYR A C 1
ATOM 670 O O . TYR A 1 80 ? -24.234 5.587 -3.897 1.00 59.09 80 TYR A O 1
ATOM 678 N N . GLU A 1 81 ? -23.584 3.448 -4.054 1.00 55.47 81 GLU A N 1
ATOM 679 C CA . GLU A 1 81 ? -22.143 3.741 -4.160 1.00 55.47 81 GLU A CA 1
ATOM 680 C C . GLU A 1 81 ? -21.401 2.783 -5.109 1.00 55.47 81 GLU A C 1
ATOM 682 O O . GLU A 1 81 ? -21.688 1.582 -5.178 1.00 55.47 81 GLU A O 1
ATOM 687 N N . GLN A 1 82 ? -20.396 3.312 -5.818 1.00 65.31 82 GLN A N 1
ATOM 688 C CA . GLN A 1 82 ? -19.444 2.529 -6.605 1.00 65.31 82 GLN A CA 1
ATOM 689 C C . GLN A 1 82 ? -18.140 2.352 -5.815 1.00 65.31 82 GLN A C 1
ATOM 691 O O . GLN A 1 82 ? -17.347 3.286 -5.680 1.00 65.31 82 GLN A O 1
ATOM 696 N N . TYR A 1 83 ? -17.888 1.132 -5.336 1.00 70.44 83 TYR A N 1
ATOM 697 C CA . TYR A 1 83 ? -16.649 0.771 -4.648 1.00 70.44 83 TYR A CA 1
ATOM 698 C C . TYR A 1 83 ? -15.635 0.171 -5.617 1.00 70.44 83 TYR A C 1
ATOM 700 O O . TYR A 1 83 ? -15.971 -0.617 -6.505 1.00 70.44 83 TYR A O 1
ATOM 708 N N . ARG A 1 84 ? -14.360 0.510 -5.415 1.00 78.62 84 ARG A N 1
ATOM 709 C CA . ARG A 1 84 ? -13.242 -0.053 -6.176 1.00 78.62 84 ARG A CA 1
ATOM 710 C C . ARG A 1 84 ? -12.358 -0.878 -5.256 1.00 78.62 84 ARG A C 1
ATOM 712 O O . ARG A 1 84 ? -11.759 -0.353 -4.322 1.00 78.62 84 ARG A O 1
ATOM 719 N N . GLY A 1 85 ? -12.282 -2.172 -5.535 1.00 86.31 85 GLY A N 1
ATOM 720 C CA . GLY A 1 85 ? -11.323 -3.080 -4.924 1.00 86.31 85 GLY A CA 1
ATOM 721 C C . GLY A 1 85 ? -10.099 -3.264 -5.814 1.00 86.31 85 GLY A C 1
ATOM 722 O O . GLY A 1 85 ? -10.153 -3.043 -7.023 1.00 86.31 85 GLY A O 1
ATOM 723 N N . ILE A 1 86 ? -9.004 -3.725 -5.220 1.00 92.38 86 ILE A N 1
ATOM 724 C CA . ILE A 1 86 ? -7.825 -4.191 -5.946 1.00 92.38 86 ILE A CA 1
ATOM 725 C C . ILE A 1 86 ? -7.462 -5.581 -5.443 1.00 92.38 86 ILE A C 1
ATOM 727 O O . ILE A 1 86 ? -7.238 -5.794 -4.250 1.00 92.38 86 ILE A O 1
ATOM 731 N N . HIS A 1 87 ? -7.420 -6.534 -6.363 1.00 93.75 87 HIS A N 1
ATOM 732 C CA . HIS A 1 87 ? -6.826 -7.834 -6.122 1.00 93.75 87 HIS A CA 1
ATOM 733 C C . HIS A 1 87 ? -5.374 -7.797 -6.583 1.00 93.75 87 HIS A C 1
ATOM 735 O O . HIS A 1 87 ? -5.070 -7.180 -7.603 1.00 93.75 87 HIS A O 1
ATOM 741 N N . THR A 1 88 ? -4.484 -8.448 -5.840 1.00 94.06 88 THR A N 1
ATOM 742 C CA . THR A 1 88 ? -3.074 -8.558 -6.213 1.00 94.06 88 THR A CA 1
ATOM 743 C C . THR A 1 88 ? -2.594 -9.983 -6.024 1.00 94.06 88 THR A C 1
ATOM 745 O O . THR A 1 88 ? -2.832 -10.559 -4.961 1.00 94.06 88 THR A O 1
ATOM 748 N N . GLN A 1 89 ? -1.825 -10.485 -6.976 1.00 94.88 89 GLN A N 1
ATOM 749 C CA . GLN A 1 89 ? -1.136 -11.762 -6.889 1.00 94.88 89 GLN A CA 1
ATOM 750 C C . GLN A 1 89 ? 0.366 -11.511 -6.963 1.00 94.88 89 GLN A C 1
ATOM 752 O O . GLN A 1 89 ? 0.831 -10.858 -7.894 1.00 94.88 89 GLN A O 1
ATOM 757 N N . HIS A 1 90 ? 1.117 -12.005 -5.977 1.00 95.06 90 HIS A N 1
ATOM 758 C CA . HIS A 1 90 ? 2.578 -11.977 -6.035 1.00 95.06 90 HIS A CA 1
ATOM 759 C C . HIS A 1 90 ? 3.049 -12.882 -7.177 1.00 95.06 90 HIS A C 1
ATOM 761 O O . HIS A 1 90 ? 2.579 -14.014 -7.291 1.00 95.06 90 HIS A O 1
ATOM 767 N N . LEU A 1 91 ? 3.913 -12.356 -8.044 1.00 91.69 91 LEU A N 1
ATOM 768 C CA . LEU A 1 91 ? 4.471 -13.092 -9.177 1.00 91.69 91 LEU A CA 1
ATOM 769 C C . LEU A 1 91 ? 5.925 -13.462 -8.930 1.00 91.69 91 LEU A C 1
ATOM 771 O O . LEU A 1 91 ? 6.303 -14.610 -9.131 1.00 91.69 91 LEU A O 1
ATOM 775 N N . ASP A 1 92 ? 6.731 -12.482 -8.521 1.00 91.25 92 ASP A N 1
ATOM 776 C CA . ASP A 1 92 ? 8.169 -12.671 -8.372 1.00 91.25 92 ASP A CA 1
ATOM 777 C C . ASP A 1 92 ? 8.793 -11.619 -7.441 1.00 91.25 92 ASP A C 1
ATOM 779 O O . ASP A 1 92 ? 8.194 -10.585 -7.126 1.00 91.25 92 ASP A O 1
ATOM 783 N N . THR A 1 93 ? 10.005 -11.885 -6.966 1.00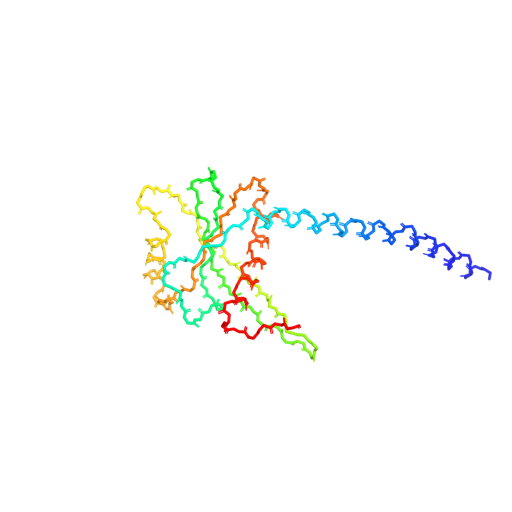 92.31 93 THR A N 1
ATOM 784 C CA . THR A 1 93 ? 10.859 -10.916 -6.277 1.00 92.31 93 THR A CA 1
ATOM 785 C C . THR A 1 93 ? 12.221 -10.894 -6.949 1.00 92.31 93 THR A C 1
ATOM 787 O O . THR A 1 93 ? 12.998 -11.839 -6.830 1.00 92.31 93 THR A O 1
ATOM 790 N N . VAL A 1 94 ? 12.541 -9.782 -7.604 1.00 90.12 94 VAL A N 1
ATOM 791 C CA . VAL A 1 94 ? 13.813 -9.616 -8.310 1.00 90.12 94 VAL A CA 1
ATOM 792 C C . VAL A 1 94 ? 14.770 -8.757 -7.500 1.00 90.12 94 VAL A C 1
ATOM 794 O O . VAL A 1 94 ? 14.366 -7.784 -6.862 1.00 90.12 94 VAL A O 1
ATOM 797 N N . ARG A 1 95 ? 16.063 -9.089 -7.538 1.00 86.81 95 ARG A N 1
ATOM 798 C CA . ARG A 1 95 ? 17.109 -8.228 -6.979 1.00 86.81 95 ARG A CA 1
ATOM 799 C C . ARG A 1 95 ? 17.531 -7.178 -8.003 1.00 86.81 95 ARG A C 1
ATOM 801 O O . ARG A 1 95 ? 17.962 -7.507 -9.105 1.00 86.81 95 ARG A O 1
ATOM 808 N N . ARG A 1 96 ? 17.436 -5.911 -7.613 1.00 75.00 96 ARG A N 1
ATOM 809 C CA . ARG A 1 96 ? 17.895 -4.738 -8.352 1.00 75.00 96 ARG A CA 1
ATOM 810 C C . ARG A 1 96 ? 19.419 -4.754 -8.437 1.00 75.00 96 ARG A C 1
ATOM 812 O O . ARG A 1 96 ? 20.112 -4.569 -7.441 1.00 75.00 96 ARG A O 1
ATOM 819 N N . GLY A 1 97 ? 19.927 -4.975 -9.644 1.00 67.94 97 GLY A N 1
ATOM 820 C CA . GLY A 1 97 ? 21.311 -4.690 -10.019 1.00 67.94 97 GLY A CA 1
ATOM 821 C C . GL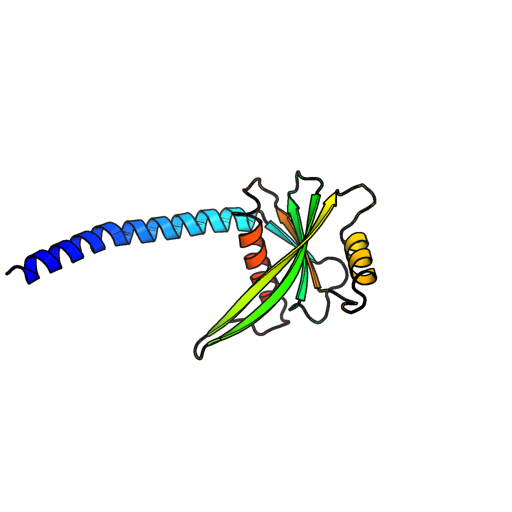Y A 1 97 ? 21.397 -3.430 -10.884 1.00 67.94 97 GLY A C 1
ATOM 822 O O . GLY A 1 97 ? 20.378 -2.856 -11.256 1.00 67.94 97 GLY A O 1
ATOM 823 N N . LEU A 1 98 ? 22.610 -3.035 -11.281 1.00 57.03 98 LEU A N 1
ATOM 824 C CA . LEU A 1 98 ? 22.845 -1.855 -12.135 1.00 57.03 98 LEU A CA 1
ATOM 825 C C . LEU A 1 98 ? 22.169 -1.930 -13.521 1.00 57.03 98 LEU A C 1
ATOM 827 O O . LEU A 1 98 ? 22.007 -0.906 -14.174 1.00 57.03 98 LEU A O 1
ATOM 831 N N . ALA A 1 99 ? 21.787 -3.127 -13.976 1.00 59.72 99 ALA A N 1
ATOM 832 C CA . ALA A 1 99 ? 21.203 -3.367 -15.299 1.00 59.72 99 ALA A CA 1
ATOM 833 C C . ALA A 1 99 ? 19.669 -3.553 -15.297 1.00 59.72 99 ALA A C 1
ATOM 835 O O . ALA A 1 99 ? 19.064 -3.653 -16.366 1.00 59.72 99 ALA A O 1
ATOM 836 N N . LEU A 1 100 ? 19.031 -3.628 -14.123 1.00 67.44 100 LEU A N 1
ATOM 837 C CA . LEU A 1 100 ? 17.603 -3.931 -14.001 1.00 67.44 100 LEU A CA 1
ATOM 838 C C . LEU A 1 100 ? 16.834 -2.665 -13.594 1.00 67.44 100 LEU A C 1
ATOM 840 O O . LEU A 1 100 ? 16.678 -2.384 -12.406 1.00 67.44 100 LEU A O 1
ATOM 844 N N . THR A 1 101 ? 16.394 -1.882 -14.582 1.00 80.19 101 THR A N 1
ATOM 845 C CA . THR A 1 101 ? 15.514 -0.724 -14.365 1.00 80.19 101 THR A CA 1
ATOM 846 C C . THR A 1 101 ? 14.052 -1.168 -14.352 1.00 80.19 101 THR A C 1
ATOM 848 O O . THR A 1 101 ? 13.719 -2.274 -14.790 1.00 80.19 101 THR A O 1
ATOM 851 N N . HIS A 1 102 ? 13.148 -0.305 -13.882 1.00 79.12 102 HIS A N 1
ATOM 852 C CA . HIS A 1 102 ? 11.712 -0.593 -13.941 1.00 79.12 102 HIS A CA 1
ATOM 853 C C . HIS A 1 102 ? 11.238 -0.836 -15.379 1.00 79.12 102 HIS A C 1
ATOM 855 O O . HIS A 1 102 ? 10.415 -1.717 -15.617 1.00 79.12 102 HIS A O 1
ATOM 861 N N . GLU A 1 103 ? 11.781 -0.108 -16.352 1.00 80.81 103 GLU A N 1
ATOM 862 C CA . GLU A 1 103 ? 11.447 -0.253 -17.769 1.00 80.81 103 GLU A CA 1
ATOM 863 C C . GLU A 1 103 ? 11.962 -1.566 -18.357 1.00 80.81 103 GLU A C 1
ATOM 865 O O . GLU A 1 103 ? 11.226 -2.218 -19.101 1.00 80.81 103 GLU A O 1
ATOM 870 N N . SER A 1 104 ? 13.194 -1.980 -18.030 1.00 81.38 104 SER A N 1
ATOM 871 C CA . SER A 1 104 ? 13.726 -3.254 -18.527 1.00 81.38 104 SER A CA 1
ATOM 872 C C . SER A 1 104 ? 12.965 -4.441 -17.937 1.00 81.38 104 SER A C 1
ATOM 874 O O . SER A 1 104 ? 12.631 -5.373 -18.671 1.00 81.38 104 SER A O 1
ATOM 876 N N . LEU A 1 105 ? 12.577 -4.353 -16.661 1.00 83.00 105 LEU A N 1
ATOM 877 C CA . LEU A 1 105 ? 11.730 -5.340 -15.996 1.00 83.00 105 LEU A CA 1
ATOM 878 C C . LEU A 1 105 ? 10.314 -5.389 -16.592 1.00 83.00 105 LEU A C 1
ATOM 880 O O . LEU A 1 105 ? 9.800 -6.468 -16.882 1.00 83.00 105 LEU A O 1
ATOM 884 N N . LYS A 1 106 ? 9.691 -4.231 -16.853 1.00 79.75 106 LYS A N 1
ATOM 885 C CA . LYS A 1 106 ? 8.390 -4.150 -17.542 1.00 79.75 106 LYS A CA 1
ATOM 886 C C . LYS A 1 106 ? 8.453 -4.798 -18.927 1.00 79.75 106 LYS A C 1
ATOM 888 O O . LYS A 1 106 ? 7.555 -5.554 -19.294 1.00 79.75 106 LYS A O 1
ATOM 893 N N . LEU A 1 107 ? 9.512 -4.521 -19.693 1.00 79.62 107 LEU A N 1
ATOM 894 C CA . LEU A 1 107 ? 9.704 -5.093 -21.026 1.00 79.62 107 LEU A CA 1
ATOM 895 C C . LEU A 1 107 ? 9.891 -6.614 -20.974 1.00 79.62 107 LEU A C 1
ATOM 897 O O . LEU A 1 107 ? 9.379 -7.317 -21.844 1.00 79.62 107 LEU A O 1
ATOM 901 N N . GLN A 1 108 ? 10.603 -7.122 -19.967 1.00 81.94 108 GLN A N 1
ATOM 902 C CA . GLN A 1 108 ? 10.748 -8.557 -19.740 1.00 81.94 108 GLN A CA 1
ATOM 903 C C . GLN A 1 108 ? 9.384 -9.213 -19.473 1.00 81.94 108 GLN A C 1
ATOM 905 O O . GLN A 1 108 ? 9.011 -10.140 -20.190 1.00 81.94 108 GLN A O 1
ATOM 910 N N . LEU A 1 109 ? 8.598 -8.673 -18.537 1.00 81.38 109 LEU A N 1
ATOM 911 C CA . LEU A 1 109 ? 7.270 -9.204 -18.203 1.00 81.38 109 LEU A CA 1
ATOM 912 C C . LEU A 1 109 ? 6.308 -9.197 -19.399 1.00 81.38 109 LEU A C 1
ATOM 914 O O . LEU A 1 109 ? 5.555 -10.149 -19.582 1.00 81.38 109 LEU A O 1
ATOM 918 N N . ALA A 1 110 ? 6.352 -8.158 -20.239 1.00 77.31 110 ALA A N 1
ATOM 919 C CA . ALA A 1 110 ? 5.534 -8.076 -21.452 1.00 77.31 110 ALA A CA 1
ATOM 920 C C . ALA A 1 110 ? 5.929 -9.118 -22.519 1.00 77.31 110 ALA A C 1
ATOM 922 O O . ALA A 1 110 ? 5.093 -9.552 -23.309 1.00 77.31 110 ALA A O 1
ATOM 923 N N . ARG A 1 111 ? 7.203 -9.536 -22.562 1.00 77.56 111 ARG A N 1
ATOM 924 C CA . ARG A 1 111 ? 7.662 -10.616 -23.455 1.00 77.56 111 ARG A CA 1
ATOM 925 C C . ARG A 1 111 ? 7.229 -11.988 -22.955 1.00 77.56 111 ARG A C 1
ATOM 927 O O . ARG A 1 111 ? 6.871 -12.835 -23.769 1.00 77.56 111 ARG A O 1
ATOM 934 N N . GLU A 1 112 ? 7.281 -12.194 -21.643 1.00 78.06 112 GLU A N 1
ATOM 935 C CA . GLU A 1 112 ? 6.870 -13.438 -20.989 1.00 78.06 112 GLU A CA 1
ATOM 936 C C . GLU A 1 112 ? 5.344 -13.617 -21.040 1.00 78.06 112 GLU A C 1
ATOM 938 O O . GLU A 1 112 ? 4.863 -14.713 -21.316 1.00 78.06 112 GLU A O 1
ATOM 943 N N . ASN A 1 113 ? 4.580 -12.531 -20.883 1.00 72.06 113 ASN A N 1
ATOM 944 C CA . ASN A 1 113 ? 3.117 -12.522 -20.940 1.00 72.06 113 ASN A CA 1
ATOM 945 C C . ASN A 1 113 ? 2.610 -11.878 -22.236 1.00 72.06 113 ASN A C 1
ATOM 947 O O . ASN A 1 113 ? 2.150 -10.736 -22.258 1.00 72.06 113 ASN A O 1
ATOM 951 N N . ARG A 1 114 ? 2.676 -12.641 -23.334 1.00 64.00 114 ARG A N 1
ATOM 952 C CA . ARG A 1 114 ? 2.326 -12.166 -24.689 1.00 64.00 114 ARG A CA 1
ATOM 953 C C . ARG A 1 114 ? 0.851 -11.785 -24.855 1.00 64.00 114 ARG A C 1
ATOM 955 O O . ARG A 1 114 ? 0.542 -10.976 -25.725 1.00 64.00 114 ARG A O 1
ATOM 962 N N . ASP A 1 115 ? -0.024 -12.313 -24.003 1.00 66.75 115 ASP A N 1
ATOM 963 C CA . ASP A 1 115 ? -1.453 -11.973 -23.977 1.00 66.75 115 ASP A CA 1
ATOM 964 C C . ASP A 1 115 ? -1.717 -10.578 -23.380 1.00 66.75 115 ASP A C 1
ATOM 966 O O . ASP A 1 115 ? -2.827 -10.056 -23.481 1.00 66.75 115 ASP A O 1
ATOM 970 N N . PHE A 1 116 ? -0.696 -9.946 -22.782 1.00 65.94 116 PHE A N 1
ATOM 971 C CA . PHE A 1 116 ? -0.805 -8.666 -22.086 1.00 65.94 116 PHE A CA 1
ATOM 972 C C . PHE A 1 116 ? 0.260 -7.653 -22.562 1.00 65.94 116 PHE A C 1
ATOM 974 O O . PHE A 1 116 ? 1.165 -7.276 -21.814 1.00 65.94 116 PHE A O 1
ATOM 981 N N . PRO A 1 117 ? 0.185 -7.193 -23.828 1.00 60.06 117 PRO A N 1
ATOM 982 C CA . PRO A 1 117 ? 1.294 -6.513 -24.502 1.00 60.06 117 PRO A CA 1
ATOM 983 C C . PRO A 1 117 ? 1.593 -5.092 -23.997 1.00 60.06 117 PRO A C 1
ATOM 985 O O . PRO A 1 117 ? 2.699 -4.599 -24.212 1.00 60.06 117 PRO A O 1
ATOM 988 N N . ASN A 1 118 ? 0.645 -4.417 -23.331 1.00 67.00 118 ASN A N 1
ATOM 989 C CA . ASN A 1 118 ? 0.881 -3.102 -22.720 1.00 67.00 118 ASN A CA 1
ATOM 990 C C . ASN A 1 118 ? 0.254 -3.004 -21.317 1.00 67.00 118 ASN A C 1
ATOM 992 O O . ASN A 1 118 ? -0.797 -2.378 -21.151 1.00 67.00 118 ASN A O 1
ATOM 996 N N . PRO A 1 119 ? 0.882 -3.626 -20.305 1.00 73.25 119 PRO A N 1
ATOM 997 C CA . PRO A 1 119 ? 0.396 -3.570 -18.939 1.00 73.25 119 PRO A CA 1
ATOM 998 C C . PRO A 1 119 ? 0.496 -2.158 -18.366 1.00 73.25 119 PRO A C 1
ATOM 1000 O O . PRO A 1 119 ? 1.520 -1.479 -18.510 1.00 73.25 119 PRO A O 1
ATOM 1003 N N . ALA A 1 120 ? -0.524 -1.753 -17.613 1.00 86.81 120 ALA A N 1
ATOM 1004 C CA . ALA A 1 120 ? -0.413 -0.624 -16.704 1.00 86.81 120 ALA A CA 1
ATOM 1005 C C . ALA A 1 120 ? 0.562 -0.981 -15.584 1.00 86.81 120 ALA A C 1
ATOM 1007 O O . ALA A 1 120 ? 0.327 -1.908 -14.816 1.00 86.81 120 ALA A O 1
ATOM 1008 N N . THR A 1 121 ? 1.702 -0.298 -15.534 1.00 91.06 121 THR A N 1
ATOM 1009 C CA . THR A 1 121 ? 2.764 -0.619 -14.579 1.00 91.06 121 THR A CA 1
ATOM 1010 C C . THR A 1 121 ? 3.078 0.589 -13.726 1.00 91.06 121 THR A C 1
ATOM 1012 O O . THR A 1 121 ? 3.393 1.658 -14.248 1.00 91.06 121 THR A O 1
ATOM 1015 N N . PHE A 1 122 ? 3.014 0.391 -12.415 1.00 92.88 122 PHE A N 1
ATOM 1016 C CA . PHE A 1 122 ? 3.309 1.410 -11.419 1.00 92.88 122 PHE A CA 1
ATOM 1017 C C . PHE A 1 122 ? 4.290 0.846 -10.404 1.00 92.88 122 PHE A C 1
ATOM 1019 O O . PHE A 1 122 ? 4.113 -0.273 -9.920 1.00 92.88 122 PHE A O 1
ATOM 1026 N N . ALA A 1 123 ? 5.305 1.631 -10.071 1.00 93.94 123 ALA A N 1
ATOM 1027 C CA . ALA A 1 123 ? 6.171 1.375 -8.939 1.00 93.94 123 ALA A CA 1
ATOM 1028 C C . ALA A 1 123 ? 5.670 2.166 -7.732 1.00 93.94 123 ALA A C 1
ATOM 1030 O O . ALA A 1 123 ? 5.334 3.342 -7.848 1.00 93.94 123 ALA A O 1
ATOM 1031 N N . VAL A 1 124 ? 5.613 1.514 -6.578 1.00 96.12 124 VAL A N 1
ATOM 1032 C CA . VAL A 1 124 ? 5.357 2.148 -5.291 1.00 96.12 124 VAL A CA 1
ATOM 1033 C C . VAL A 1 124 ? 6.584 1.951 -4.418 1.00 96.12 124 VAL A C 1
ATOM 1035 O O . VAL A 1 124 ? 6.942 0.822 -4.072 1.00 96.12 124 VAL A O 1
ATOM 1038 N N . VAL A 1 125 ? 7.226 3.064 -4.074 1.00 95.19 125 VAL A N 1
ATOM 1039 C CA . VAL A 1 125 ? 8.478 3.084 -3.321 1.00 95.19 125 VAL A CA 1
ATOM 1040 C C . VAL A 1 125 ? 8.209 3.576 -1.905 1.00 95.19 125 VAL A C 1
ATOM 1042 O O . VAL A 1 125 ? 7.790 4.715 -1.698 1.00 95.19 125 VAL A O 1
ATOM 1045 N N . ALA A 1 126 ? 8.475 2.723 -0.919 1.00 95.75 126 ALA A N 1
ATOM 1046 C CA . ALA A 1 126 ? 8.422 3.076 0.491 1.00 95.75 126 ALA A CA 1
ATOM 1047 C C . ALA A 1 126 ? 9.729 3.751 0.932 1.00 95.75 126 ALA A C 1
ATOM 1049 O O . ALA A 1 126 ? 10.808 3.151 0.888 1.00 95.75 126 ALA A O 1
ATOM 1050 N N . ARG A 1 127 ? 9.615 5.003 1.389 1.00 94.44 127 ARG A N 1
ATOM 1051 C CA . ARG A 1 127 ? 10.718 5.861 1.857 1.00 94.44 127 ARG A CA 1
ATOM 1052 C C . ARG A 1 127 ? 10.844 5.957 3.380 1.00 94.44 127 ARG A C 1
ATOM 1054 O O . ARG A 1 127 ? 11.707 6.687 3.861 1.00 94.44 127 ARG A O 1
ATOM 1061 N N . ALA A 1 128 ? 10.046 5.201 4.139 1.00 93.44 128 ALA A N 1
ATOM 1062 C CA . ALA A 1 128 ? 10.182 4.993 5.593 1.00 93.44 128 ALA A CA 1
ATOM 1063 C C . ALA A 1 128 ? 10.030 3.501 5.948 1.00 93.44 128 ALA A C 1
ATOM 1065 O O . ALA A 1 128 ? 9.345 2.760 5.240 1.00 93.44 128 ALA A O 1
ATOM 1066 N N . ARG A 1 129 ? 10.734 3.038 6.996 1.00 93.56 129 ARG A N 1
ATOM 1067 C CA . ARG A 1 129 ? 10.753 1.620 7.398 1.00 93.56 129 ARG A CA 1
ATOM 1068 C C . ARG A 1 129 ? 9.451 1.257 8.099 1.00 93.56 129 ARG A C 1
ATOM 1070 O O . ARG A 1 129 ? 9.203 1.731 9.203 1.00 93.56 129 ARG A O 1
ATOM 1077 N N . PHE A 1 130 ? 8.673 0.374 7.484 1.00 93.56 130 PHE A N 1
ATOM 1078 C CA . PHE A 1 130 ? 7.428 -0.155 8.034 1.00 93.56 130 PHE A CA 1
ATOM 1079 C C . PHE A 1 130 ? 7.307 -1.655 7.741 1.00 93.56 130 PHE A C 1
ATOM 1081 O O . PHE A 1 130 ? 7.929 -2.137 6.795 1.00 93.56 130 PHE A O 1
ATOM 1088 N N . PRO A 1 131 ? 6.493 -2.406 8.504 1.00 94.69 131 PRO A N 1
ATOM 1089 C CA . PRO A 1 131 ? 6.190 -3.796 8.182 1.00 94.69 131 PRO A CA 1
ATOM 1090 C C . PRO A 1 131 ? 5.620 -3.933 6.764 1.00 94.69 131 PRO A C 1
ATOM 1092 O O . PRO A 1 131 ? 4.620 -3.299 6.421 1.00 94.69 131 PRO A O 1
ATOM 1095 N N . PHE A 1 132 ? 6.235 -4.780 5.938 1.00 93.75 132 PHE A N 1
ATOM 1096 C CA . PHE A 1 132 ? 5.846 -4.892 4.534 1.00 93.75 132 PHE A CA 1
ATOM 1097 C C . PHE A 1 132 ? 4.413 -5.424 4.369 1.00 93.75 132 PHE A C 1
ATOM 1099 O O . PHE A 1 132 ? 3.549 -4.727 3.841 1.00 93.75 132 PHE A O 1
ATOM 1106 N N . GLU A 1 133 ? 4.137 -6.624 4.885 1.00 94.06 133 GLU A N 1
ATOM 1107 C CA . GLU A 1 133 ? 2.846 -7.313 4.711 1.00 94.06 133 GLU A CA 1
ATOM 1108 C C . GLU A 1 133 ? 1.681 -6.607 5.415 1.00 94.06 133 GLU A C 1
ATOM 1110 O O . GLU A 1 133 ? 0.562 -6.571 4.906 1.00 94.06 133 GLU A O 1
ATOM 1115 N N . HIS A 1 134 ? 1.938 -6.021 6.585 1.00 93.38 134 HIS A N 1
ATOM 1116 C CA . HIS A 1 134 ? 0.890 -5.437 7.425 1.00 93.38 134 HIS A CA 1
ATOM 1117 C C . HIS A 1 134 ? 0.692 -3.934 7.212 1.00 93.38 134 HIS A C 1
ATOM 1119 O O . HIS A 1 134 ? -0.340 -3.400 7.614 1.00 93.38 134 HIS A O 1
ATOM 1125 N N . SER A 1 135 ? 1.648 -3.239 6.589 1.00 94.94 135 SER A N 1
ATOM 1126 C CA . SER A 1 135 ? 1.579 -1.785 6.399 1.00 94.94 135 SER A CA 1
ATOM 1127 C C . SER A 1 135 ? 1.821 -1.385 4.949 1.00 94.94 135 SER A C 1
ATOM 1129 O O . SER A 1 135 ? 0.917 -0.841 4.323 1.00 94.94 135 SER A O 1
ATOM 1131 N N . ILE A 1 136 ? 2.992 -1.681 4.377 1.00 96.25 136 ILE A N 1
ATOM 1132 C CA . ILE A 1 136 ? 3.353 -1.195 3.033 1.00 96.25 136 ILE A CA 1
ATOM 1133 C C . ILE A 1 136 ? 2.413 -1.763 1.969 1.00 96.25 136 ILE A C 1
ATOM 1135 O O . ILE A 1 136 ? 1.782 -0.999 1.246 1.00 96.25 136 ILE A O 1
ATOM 1139 N N . LEU A 1 137 ? 2.281 -3.086 1.884 1.00 96.25 137 LEU A N 1
ATOM 1140 C CA . LEU A 1 137 ? 1.463 -3.766 0.882 1.00 96.25 137 LEU A CA 1
ATOM 1141 C C . LEU A 1 137 ? -0.021 -3.339 0.916 1.00 96.25 137 LEU A C 1
ATOM 1143 O O . LEU A 1 137 ? -0.546 -2.958 -0.135 1.00 96.25 137 LEU A O 1
ATOM 1147 N N . PRO A 1 138 ? -0.735 -3.373 2.061 1.00 95.44 138 PRO A N 1
ATOM 1148 C CA . PRO A 1 138 ? -2.142 -2.978 2.096 1.00 95.44 138 PRO A CA 1
ATOM 1149 C C . PRO A 1 138 ? -2.350 -1.488 1.806 1.00 95.44 138 PRO A C 1
ATOM 1151 O O . PRO A 1 138 ? -3.336 -1.129 1.157 1.00 95.44 138 PRO A O 1
ATOM 1154 N N . ILE A 1 139 ? -1.435 -0.619 2.244 1.00 96.38 139 ILE A N 1
ATOM 1155 C CA . ILE A 1 139 ? -1.551 0.825 2.016 1.00 96.38 139 ILE A CA 1
ATOM 1156 C C . ILE A 1 139 ? -1.216 1.150 0.562 1.00 96.38 139 ILE A C 1
ATOM 1158 O O . ILE A 1 139 ? -2.008 1.819 -0.089 1.00 96.38 139 ILE A O 1
ATOM 1162 N N . ALA A 1 140 ? -0.162 0.565 -0.007 1.00 96.69 140 ALA A N 1
ATOM 1163 C CA . ALA A 1 140 ? 0.183 0.733 -1.415 1.00 96.69 140 ALA A CA 1
ATOM 1164 C C . ALA A 1 140 ? -0.951 0.318 -2.361 1.00 96.69 140 ALA A C 1
ATOM 1166 O O . ALA A 1 140 ? -1.238 1.029 -3.322 1.00 96.69 140 ALA A O 1
ATOM 1167 N N . LYS A 1 141 ? -1.645 -0.792 -2.069 1.00 95.25 141 LYS A N 1
ATOM 1168 C CA . LYS A 1 141 ? -2.855 -1.205 -2.799 1.00 95.25 141 LYS A CA 1
ATOM 1169 C C . LYS A 1 141 ? -3.912 -0.102 -2.809 1.00 95.25 141 LYS A C 1
ATOM 1171 O O . LYS A 1 141 ? -4.431 0.246 -3.868 1.00 95.25 141 LYS A O 1
ATOM 1176 N N . ARG A 1 142 ? -4.226 0.462 -1.639 1.00 93.00 142 ARG A N 1
ATOM 1177 C CA . ARG A 1 142 ? -5.218 1.540 -1.500 1.00 93.00 142 ARG A CA 1
ATOM 1178 C C . ARG A 1 142 ? -4.764 2.820 -2.200 1.00 93.00 142 ARG A C 1
ATOM 1180 O O . ARG A 1 142 ? -5.552 3.410 -2.934 1.00 93.00 142 ARG A O 1
ATOM 1187 N N . THR A 1 143 ? -3.511 3.226 -2.018 1.00 93.38 143 THR A N 1
ATOM 1188 C CA . THR A 1 143 ? -2.948 4.425 -2.650 1.00 93.38 143 THR A CA 1
ATOM 1189 C C . THR A 1 143 ? -2.932 4.289 -4.173 1.00 93.38 143 THR A C 1
ATOM 1191 O O . THR A 1 143 ? -3.299 5.238 -4.860 1.00 93.38 143 THR A O 1
ATOM 1194 N N . LEU A 1 144 ? -2.630 3.102 -4.715 1.00 93.00 144 LEU A N 1
ATOM 1195 C CA . LEU A 1 144 ? -2.720 2.842 -6.152 1.00 93.00 144 LEU A CA 1
ATOM 1196 C C . LEU A 1 144 ? -4.158 3.007 -6.662 1.00 93.00 144 LEU A C 1
ATOM 1198 O O . LEU A 1 144 ? -4.371 3.710 -7.643 1.00 93.00 144 LEU A O 1
ATOM 1202 N N . VAL A 1 145 ? -5.162 2.441 -5.982 1.00 91.38 145 VAL A N 1
ATOM 1203 C CA . VAL A 1 145 ? -6.578 2.625 -6.365 1.00 91.38 145 VAL A CA 1
ATOM 1204 C C . VAL A 1 145 ? -6.970 4.107 -6.380 1.00 91.38 145 VAL A C 1
ATOM 1206 O O . VAL A 1 145 ? -7.616 4.554 -7.333 1.00 91.38 145 VAL A O 1
ATOM 1209 N N . LYS A 1 146 ? -6.567 4.878 -5.359 1.00 89.81 146 LYS A N 1
ATOM 1210 C CA . LYS A 1 146 ? -6.803 6.331 -5.301 1.00 89.81 146 LYS A CA 1
ATOM 1211 C C . LYS A 1 146 ? -6.151 7.043 -6.491 1.00 89.81 146 LYS A C 1
ATOM 1213 O O . LYS A 1 146 ? -6.820 7.793 -7.197 1.00 89.81 146 LYS A O 1
ATOM 1218 N N . TYR A 1 147 ? -4.879 6.750 -6.754 1.00 90.38 147 TYR A N 1
ATOM 1219 C CA . TYR A 1 147 ? -4.109 7.342 -7.846 1.00 90.38 147 TYR A CA 1
ATOM 1220 C C . TYR A 1 147 ? -4.727 7.049 -9.220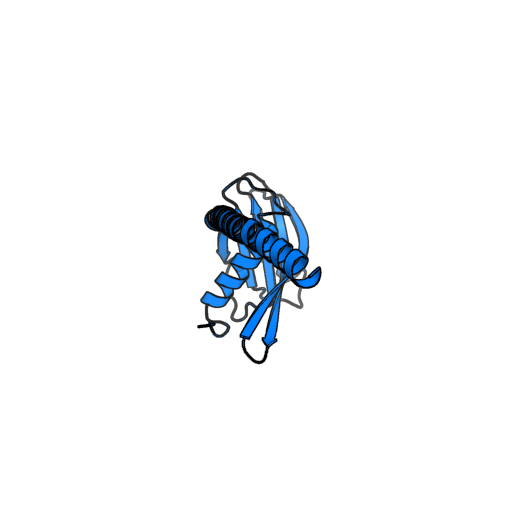 1.00 90.38 147 TYR A C 1
ATOM 1222 O O . TYR A 1 147 ? -4.995 7.972 -9.988 1.00 90.38 147 TYR A O 1
ATOM 1230 N N . LEU A 1 148 ? -5.077 5.791 -9.499 1.00 87.56 148 LEU A N 1
ATOM 1231 C CA . LEU A 1 148 ? -5.738 5.403 -10.750 1.00 87.56 148 LEU A CA 1
ATOM 1232 C C . LEU A 1 148 ? -7.106 6.065 -10.931 1.00 87.56 148 LEU A C 1
ATOM 1234 O O . LEU A 1 148 ? -7.511 6.355 -12.054 1.00 87.56 148 LEU A O 1
ATOM 1238 N N . SER A 1 149 ? -7.818 6.317 -9.833 1.00 84.31 149 SER A N 1
ATOM 1239 C CA . SER A 1 149 ? -9.108 7.009 -9.876 1.00 84.31 149 SER A CA 1
ATOM 1240 C C . SER A 1 149 ? -8.948 8.496 -10.216 1.00 84.31 149 SER A C 1
ATOM 1242 O O . SER A 1 149 ? -9.779 9.028 -10.945 1.00 84.31 149 SER A O 1
ATOM 1244 N N . SER A 1 150 ? -7.859 9.144 -9.782 1.00 84.06 150 SER A N 1
ATOM 1245 C CA . SER A 1 150 ? -7.557 10.542 -10.141 1.00 84.06 150 SER A CA 1
ATOM 1246 C C . SER A 1 150 ? -7.089 10.751 -11.586 1.00 84.06 150 SER A C 1
ATOM 1248 O O . SER A 1 150 ? -7.266 11.838 -12.125 1.00 84.06 150 SER A O 1
ATOM 1250 N N . LEU A 1 151 ? -6.534 9.726 -12.243 1.00 78.75 151 LEU A N 1
ATOM 1251 C CA . LEU A 1 151 ? -6.007 9.824 -13.614 1.00 78.75 151 LEU A CA 1
ATOM 1252 C C . LEU A 1 151 ? -7.089 9.857 -14.715 1.00 78.75 151 LEU A C 1
ATOM 1254 O O . LEU A 1 151 ? -6.759 9.883 -15.897 1.00 78.75 151 LEU A O 1
ATOM 1258 N N . GLY A 1 152 ? -8.378 9.867 -14.366 1.00 60.94 152 GLY A N 1
ATOM 1259 C CA . GLY A 1 152 ? -9.457 10.150 -15.322 1.00 60.94 152 GLY A CA 1
ATOM 1260 C C . GLY A 1 152 ? -9.845 9.008 -16.272 1.00 60.94 152 GLY A C 1
ATOM 1261 O O . GLY A 1 152 ? -10.640 9.226 -17.179 1.00 60.94 152 GLY A O 1
ATOM 1262 N N . GLY A 1 153 ? -9.362 7.777 -16.063 1.00 53.09 153 GLY A N 1
ATOM 1263 C CA . GLY A 1 153 ? -9.791 6.605 -16.849 1.00 53.09 153 GLY A CA 1
ATOM 1264 C C . GLY A 1 153 ? -11.138 5.999 -16.426 1.00 53.09 153 GLY A C 1
ATOM 1265 O O . GLY A 1 153 ? -11.651 5.102 -17.089 1.00 53.09 153 GLY A O 1
ATOM 1266 N N . LEU A 1 154 ? -11.707 6.447 -15.306 1.00 52.81 154 LEU A N 1
ATOM 1267 C CA . LEU A 1 154 ? -12.942 5.924 -14.722 1.00 52.81 154 LEU A CA 1
ATOM 1268 C C . LEU A 1 154 ? -13.561 7.023 -13.836 1.00 52.81 154 LEU A C 1
ATOM 1270 O O . LEU A 1 154 ? -12.814 7.588 -13.036 1.00 52.81 154 LEU A O 1
ATOM 1274 N N . PRO A 1 155 ? -14.881 7.283 -13.896 1.00 43.16 155 PRO A N 1
ATOM 1275 C CA . PRO A 1 155 ? -15.514 8.446 -13.263 1.00 43.16 155 PRO A CA 1
ATOM 1276 C C . PRO A 1 155 ? -15.163 8.566 -11.773 1.00 43.16 155 PRO A C 1
ATOM 1278 O O . PRO A 1 155 ? -15.231 7.577 -11.036 1.00 43.16 155 PRO A O 1
ATOM 1281 N N . ALA A 1 156 ? -14.724 9.761 -11.369 1.00 41.50 156 ALA A N 1
ATOM 1282 C CA . ALA A 1 156 ? -14.434 10.116 -9.985 1.00 41.50 156 ALA A CA 1
ATOM 1283 C C . ALA A 1 156 ? -15.734 10.089 -9.163 1.00 41.50 156 ALA A C 1
ATOM 1285 O O . ALA A 1 156 ? -16.773 10.520 -9.658 1.00 41.50 156 ALA A O 1
ATOM 1286 N N . ASN A 1 157 ? -15.674 9.550 -7.943 1.00 45.25 157 ASN A N 1
ATOM 1287 C CA . ASN A 1 157 ? -16.761 9.704 -6.980 1.00 45.25 157 ASN A CA 1
ATOM 1288 C C . ASN A 1 157 ? -16.674 11.134 -6.419 1.00 45.25 157 ASN A C 1
ATOM 1290 O O . ASN A 1 157 ? -15.630 11.479 -5.858 1.00 45.25 157 ASN A O 1
ATOM 1294 N N . ASP A 1 158 ? -17.737 11.919 -6.603 1.00 35.84 158 ASP A N 1
ATOM 1295 C CA . ASP A 1 158 ? -18.127 12.973 -5.655 1.00 35.84 158 ASP A CA 1
ATOM 1296 C C . ASP A 1 158 ? -18.636 12.332 -4.352 1.00 35.84 158 ASP A C 1
ATOM 1298 O O . ASP A 1 158 ? -19.230 11.226 -4.437 1.00 35.84 158 ASP A O 1
#

Organism: NCBI:txid2072846

Sequence (158 aa):
MDDDETMKELEDIIQFAAPLFSQAVDTGKEIYNTVERHLEIIPVGITPIYFNEGYLFLEEFWSQETKIYFYKITIFKNNYEQYRGIHTQHLDTVRRGLALTHESLKLQLARENRDFPNPATFAVVARARFPFEHSILPIAKRTLVKYLSSLGGLPAND

Radius of gyration: 21.12 Å; chains: 1; bounding box: 60×26×62 Å

Foldseek 3Di:
DVVVVVVVVVVVVCVVVVVVVVVVVVVVVVLLVVQLVQKDKDWADDADLDAQWFWEWEEEPPAQKTWIKTKGWDWDDDPVDIDIAIDIDTDDIDGHDPPDDSHNVRCVVCVVCVVCNDGGYMYIYGRDDDDCPPHVVVSVRVSSVVVVLVVPSDDHDD

Secondary structure (DSSP, 8-state):
-HHHHHHHHHHHHHHHHHHHHHHHHHHHHHHHHHHHTTEEEEE-SSPPS--SEEEEEEEETTSSEEEEEEEEEEEEE-SS-EEEEEEEEEEEEEE--TT--HHHHHHHHHHH-TT-SS-EEEEEEE-S---IIIIIHHHHHHHHHHHHHHTTSSPPP-

pLDDT: mean 84.81, std 13.66, range [35.84, 97.44]